Protein AF-A0A1X0SAK6-F1 (afdb_monomer)

Mean predicted aligned error: 13.87 Å

pLDDT: mean 83.33, std 16.86, range [41.19, 97.94]

Structure (mmCIF, N/CA/C/O backbone):
data_AF-A0A1X0SAK6-F1
#
_entry.id   AF-A0A1X0SAK6-F1
#
loop_
_atom_site.group_PDB
_atom_site.id
_atom_site.type_symbol
_atom_site.label_atom_id
_atom_site.label_alt_id
_atom_site.label_comp_id
_atom_site.label_asym_id
_atom_site.label_entity_id
_atom_site.label_seq_id
_atom_site.pdbx_PDB_ins_code
_atom_site.Cartn_x
_atom_site.Cartn_y
_atom_site.Cartn_z
_atom_site.occupancy
_atom_site.B_iso_or_equiv
_atom_site.auth_seq_id
_atom_site.auth_comp_id
_atom_site.auth_asym_id
_atom_site.auth_atom_id
_atom_site.pdbx_PDB_model_num
ATOM 1 N N . MET A 1 1 ? 1.658 9.963 -20.199 1.00 58.41 1 MET A N 1
ATOM 2 C CA . MET A 1 1 ? 1.554 10.168 -18.739 1.00 58.41 1 MET A CA 1
ATOM 3 C C . MET A 1 1 ? 2.781 9.569 -18.060 1.00 58.41 1 MET A C 1
ATOM 5 O O . MET A 1 1 ? 3.198 8.486 -18.461 1.00 58.41 1 MET A O 1
ATOM 9 N N . ASP A 1 2 ? 3.393 10.254 -17.088 1.00 86.00 2 ASP A N 1
ATOM 10 C CA . ASP A 1 2 ? 4.534 9.711 -16.330 1.00 86.00 2 ASP A CA 1
ATOM 11 C C . ASP A 1 2 ? 4.035 8.735 -15.255 1.00 86.00 2 ASP A C 1
ATOM 13 O O . ASP A 1 2 ? 3.716 9.134 -14.134 1.00 86.00 2 ASP A O 1
ATOM 17 N N . ARG A 1 3 ? 3.970 7.442 -15.597 1.00 89.50 3 ARG A N 1
ATOM 18 C CA . ARG A 1 3 ? 3.498 6.370 -14.698 1.00 89.50 3 ARG A CA 1
ATOM 19 C C . ARG A 1 3 ? 4.184 6.384 -13.328 1.00 89.50 3 ARG A C 1
ATOM 21 O O . ARG A 1 3 ? 3.563 6.079 -12.317 1.00 89.50 3 ARG A O 1
ATOM 28 N N . ILE A 1 4 ? 5.457 6.785 -13.258 1.00 90.12 4 ILE A N 1
ATOM 29 C CA . ILE A 1 4 ? 6.201 6.899 -11.991 1.00 90.12 4 ILE A CA 1
ATOM 30 C C . ILE A 1 4 ? 5.589 7.967 -11.074 1.00 90.12 4 ILE A C 1
ATOM 32 O O . ILE A 1 4 ? 5.528 7.769 -9.858 1.00 90.12 4 ILE A O 1
ATOM 36 N N . ALA A 1 5 ? 5.145 9.093 -11.633 1.00 92.12 5 ALA A N 1
ATOM 37 C CA . ALA A 1 5 ? 4.476 10.145 -10.879 1.00 92.12 5 ALA A CA 1
ATOM 38 C C . ALA A 1 5 ? 3.099 9.682 -10.374 1.00 92.12 5 ALA A C 1
ATOM 40 O O . ALA A 1 5 ? 2.752 9.954 -9.223 1.00 92.12 5 ALA A O 1
ATOM 41 N N . GLU A 1 6 ? 2.361 8.915 -11.181 1.00 94.38 6 GLU A N 1
ATOM 42 C CA . GLU A 1 6 ? 1.072 8.319 -10.797 1.00 94.38 6 GLU A CA 1
ATOM 43 C C . GLU A 1 6 ? 1.228 7.357 -9.611 1.00 94.38 6 GLU A C 1
ATOM 45 O O . GLU A 1 6 ? 0.544 7.522 -8.597 1.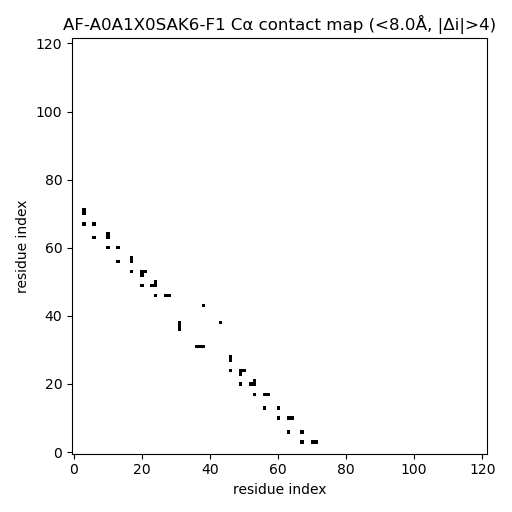00 94.38 6 GLU A O 1
ATOM 50 N N . PHE A 1 7 ? 2.204 6.438 -9.666 1.00 94.75 7 PHE A N 1
ATOM 51 C CA . PHE A 1 7 ? 2.528 5.544 -8.546 1.00 94.75 7 PHE A CA 1
ATOM 52 C C . PHE A 1 7 ? 2.833 6.322 -7.259 1.00 94.75 7 PHE A C 1
ATOM 54 O O . PHE A 1 7 ? 2.322 5.989 -6.187 1.00 94.75 7 PHE A O 1
ATOM 61 N N . LYS A 1 8 ? 3.630 7.397 -7.345 1.00 94.19 8 LYS A N 1
ATOM 62 C CA . LYS A 1 8 ? 3.950 8.251 -6.187 1.00 94.19 8 LYS A CA 1
ATOM 63 C C . LYS A 1 8 ? 2.709 8.951 -5.629 1.00 94.19 8 LYS A C 1
ATOM 65 O O . LYS A 1 8 ? 2.526 8.998 -4.410 1.00 94.19 8 LYS A O 1
ATOM 70 N N . ALA A 1 9 ? 1.852 9.491 -6.494 1.00 95.81 9 ALA A N 1
ATOM 71 C CA . ALA A 1 9 ? 0.620 10.157 -6.082 1.00 95.81 9 ALA A CA 1
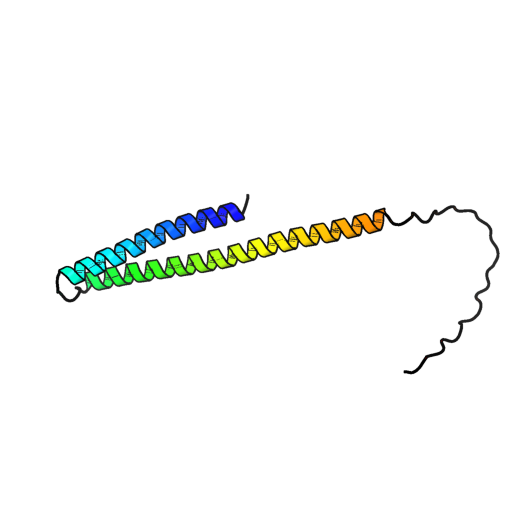ATOM 72 C C . ALA A 1 9 ? -0.337 9.179 -5.381 1.00 95.81 9 ALA A C 1
ATOM 74 O O . ALA A 1 9 ? -0.870 9.485 -4.307 1.00 95.81 9 ALA A O 1
ATOM 75 N N . GLN A 1 10 ? -0.495 7.977 -5.938 1.00 96.31 10 GLN A N 1
ATOM 76 C CA . GLN A 1 10 ? -1.329 6.926 -5.367 1.00 96.31 10 GLN A CA 1
ATOM 77 C C . GLN A 1 10 ? -0.778 6.438 -4.022 1.00 96.31 10 GLN A C 1
ATOM 79 O O . GLN A 1 10 ? -1.522 6.409 -3.039 1.00 96.31 10 GLN A O 1
ATOM 84 N N . ALA A 1 11 ? 0.531 6.186 -3.921 1.00 95.25 11 ALA A N 1
ATOM 85 C CA . ALA A 1 11 ? 1.184 5.808 -2.668 1.00 95.25 11 ALA A CA 1
ATOM 86 C C . ALA A 1 11 ? 0.979 6.872 -1.574 1.00 95.25 11 ALA A C 1
ATOM 88 O O . ALA A 1 11 ? 0.627 6.548 -0.438 1.00 95.25 11 ALA A O 1
ATOM 89 N N . ASN A 1 12 ? 1.104 8.158 -1.916 1.00 96.62 12 ASN A N 1
ATOM 90 C CA . ASN A 1 12 ? 0.854 9.257 -0.981 1.00 96.62 12 ASN A CA 1
ATOM 91 C C . ASN A 1 12 ? -0.600 9.297 -0.492 1.00 96.62 12 ASN A C 1
ATOM 93 O O . ASN A 1 12 ? -0.850 9.509 0.700 1.00 96.62 12 ASN A O 1
ATOM 97 N N . LYS A 1 13 ? -1.572 9.074 -1.383 1.00 97.00 13 LYS A N 1
ATOM 98 C CA . LYS A 1 13 ? -2.996 8.995 -1.020 1.00 97.00 13 LYS A CA 1
ATOM 99 C C . LYS A 1 13 ? -3.265 7.823 -0.069 1.00 97.00 13 LYS A C 1
ATOM 101 O O . LYS A 1 13 ? -3.977 7.989 0.929 1.00 97.00 13 LYS A O 1
ATOM 106 N N . MET A 1 14 ? -2.663 6.665 -0.334 1.00 96.81 14 MET A N 1
ATOM 107 C CA . MET A 1 14 ? -2.787 5.475 0.511 1.00 96.81 14 MET A CA 1
ATOM 108 C C . MET A 1 14 ? -2.155 5.694 1.885 1.00 96.81 14 MET A C 1
ATOM 110 O O . MET A 1 14 ? -2.839 5.515 2.890 1.00 96.81 14 MET A O 1
ATOM 114 N N . ASN A 1 15 ? -0.924 6.211 1.948 1.00 96.12 15 ASN A N 1
ATOM 115 C CA . ASN A 1 15 ? -0.229 6.524 3.202 1.00 96.12 15 ASN A CA 1
ATOM 116 C C . ASN A 1 15 ? -1.032 7.494 4.085 1.00 96.12 15 ASN A C 1
ATOM 118 O O . ASN A 1 15 ? -1.155 7.288 5.294 1.00 96.12 15 ASN A O 1
ATOM 122 N N . LYS A 1 16 ? -1.643 8.530 3.491 1.00 97.19 16 LYS A N 1
ATOM 123 C CA . LYS A 1 16 ? -2.529 9.456 4.221 1.00 97.19 16 LYS A CA 1
ATOM 124 C C . LYS A 1 16 ? -3.743 8.733 4.813 1.00 97.19 16 LYS A C 1
ATOM 126 O O . LYS A 1 16 ? -4.110 8.982 5.962 1.00 97.19 16 LYS A O 1
ATOM 131 N N . THR A 1 17 ? -4.370 7.848 4.041 1.00 96.62 17 THR A N 1
ATOM 132 C CA . THR A 1 17 ? -5.560 7.094 4.471 1.00 96.62 17 THR A CA 1
ATOM 133 C C . THR A 1 17 ? -5.222 6.089 5.570 1.00 96.62 17 THR A C 1
ATOM 135 O O . THR A 1 17 ? -5.945 5.975 6.561 1.00 96.62 17 THR A O 1
ATOM 138 N N . LEU A 1 18 ? -4.089 5.415 5.428 1.00 96.56 18 LEU A N 1
ATOM 139 C CA . LEU A 1 18 ? -3.543 4.444 6.366 1.00 96.56 18 LEU A CA 1
ATOM 140 C C . LEU A 1 18 ? -3.213 5.106 7.707 1.00 96.56 18 LEU A C 1
ATOM 142 O O . LEU A 1 18 ? -3.735 4.677 8.735 1.00 96.56 18 LEU A O 1
ATOM 146 N N . LYS A 1 19 ? -2.497 6.241 7.698 1.00 97.19 19 LYS A N 1
ATOM 147 C CA . LYS A 1 19 ? -2.217 7.038 8.906 1.00 97.19 19 LYS A CA 1
ATOM 148 C C . LYS A 1 19 ? -3.499 7.463 9.625 1.00 97.19 19 LYS A C 1
ATOM 150 O O . LYS A 1 19 ? -3.612 7.307 10.840 1.00 97.19 19 LYS A O 1
ATOM 155 N N . LYS A 1 20 ? -4.496 7.964 8.883 1.00 97.31 20 LYS A N 1
ATOM 156 C CA . LYS A 1 20 ? -5.801 8.348 9.453 1.00 97.31 20 LYS A CA 1
ATOM 157 C C . LYS A 1 20 ? -6.535 7.151 10.065 1.00 97.31 20 LYS A C 1
ATOM 159 O O . LYS A 1 20 ? -7.139 7.286 11.126 1.00 97.31 20 LYS A O 1
ATOM 164 N N . THR A 1 21 ? -6.500 5.994 9.409 1.00 96.88 21 THR A N 1
ATOM 165 C CA . THR A 1 21 ? -7.176 4.776 9.883 1.00 96.88 21 THR A CA 1
ATOM 166 C C . THR A 1 21 ? -6.499 4.230 11.136 1.00 96.88 21 THR A C 1
ATOM 168 O O . THR A 1 21 ? -7.177 3.962 12.126 1.00 96.88 21 THR A O 1
ATOM 171 N N . TYR A 1 22 ? -5.167 4.175 11.142 1.00 97.38 22 TYR A N 1
ATOM 172 C CA . TYR A 1 22 ? -4.380 3.775 12.303 1.00 97.38 22 TYR A CA 1
ATOM 173 C C . TYR A 1 22 ? -4.640 4.673 13.513 1.00 97.38 22 TYR A C 1
ATOM 175 O O . TYR A 1 22 ? -4.909 4.182 14.607 1.00 97.38 22 TYR A O 1
ATOM 183 N N . GLN A 1 23 ? -4.670 5.994 13.309 1.00 97.94 23 GLN A N 1
ATOM 184 C CA . GLN A 1 23 ? -4.968 6.930 14.389 1.00 97.94 23 GLN A CA 1
ATOM 185 C C . GLN A 1 23 ? -6.360 6.689 14.991 1.00 97.94 23 GLN A C 1
ATOM 187 O O . GLN A 1 23 ? -6.512 6.741 16.208 1.00 97.94 23 GLN A O 1
ATOM 192 N N . LYS A 1 24 ? -7.372 6.373 14.169 1.00 96.88 24 LYS A N 1
ATOM 193 C CA . LYS A 1 24 ? -8.717 6.020 14.661 1.00 96.88 24 LYS A CA 1
ATOM 194 C C . LYS A 1 24 ? -8.705 4.745 15.505 1.00 96.88 24 LYS A C 1
ATOM 196 O O . LYS A 1 24 ? -9.355 4.715 16.548 1.00 96.88 24 LYS A O 1
ATOM 201 N N . ILE A 1 25 ? -7.961 3.722 15.078 1.00 96.31 25 ILE A N 1
ATOM 202 C CA . ILE A 1 25 ? -7.778 2.474 15.835 1.00 96.31 25 ILE A CA 1
ATOM 203 C C . ILE A 1 25 ? -7.133 2.772 17.192 1.00 96.31 25 ILE A C 1
ATOM 205 O O . ILE A 1 25 ? -7.652 2.342 18.221 1.00 96.31 25 ILE A O 1
ATOM 209 N N . LEU A 1 26 ? -6.038 3.539 17.209 1.00 96.25 26 LEU A N 1
ATOM 210 C CA . LEU A 1 26 ? -5.341 3.908 18.443 1.00 96.25 26 LEU A CA 1
ATOM 211 C C . LEU A 1 26 ? -6.232 4.709 19.393 1.00 96.25 26 LEU A C 1
ATOM 213 O O . LEU A 1 26 ? -6.287 4.397 20.581 1.00 96.25 26 LEU A O 1
ATOM 217 N N . SER A 1 27 ? -6.950 5.711 18.883 1.00 94.75 27 SER A N 1
ATOM 218 C CA . SER A 1 27 ? -7.873 6.508 19.694 1.00 94.75 27 SER A CA 1
ATOM 219 C C . SER A 1 27 ? -8.972 5.644 20.315 1.00 94.75 27 SER A C 1
ATOM 221 O O . SER A 1 27 ? -9.277 5.811 21.494 1.00 94.75 27 SER A O 1
ATOM 223 N N . LEU A 1 28 ? -9.523 4.683 19.563 1.00 92.44 28 LEU A N 1
ATOM 224 C CA . LEU A 1 28 ? -10.529 3.757 20.083 1.00 92.44 28 LEU A CA 1
ATOM 225 C C . LEU A 1 28 ? -9.945 2.833 21.159 1.00 92.44 28 LEU A C 1
ATOM 227 O O . LEU A 1 28 ? -10.535 2.705 22.226 1.00 92.44 28 LEU A O 1
ATOM 231 N N . LYS A 1 29 ? -8.763 2.246 20.928 1.00 91.44 29 LYS A N 1
ATOM 232 C CA . LYS A 1 29 ? -8.082 1.409 21.931 1.00 91.44 29 LYS A CA 1
ATOM 233 C C . LYS A 1 29 ? -7.818 2.173 23.231 1.00 91.44 29 LYS A C 1
ATOM 235 O O . LYS A 1 29 ? -8.123 1.662 24.303 1.00 91.44 29 LYS A O 1
ATOM 240 N N . ARG A 1 30 ? -7.319 3.412 23.141 1.00 93.62 30 ARG A N 1
ATOM 241 C CA . ARG A 1 30 ? -7.071 4.273 24.312 1.00 93.62 30 ARG A CA 1
ATOM 242 C C . ARG A 1 30 ? -8.356 4.608 25.067 1.00 93.62 30 ARG A C 1
ATOM 244 O O . ARG A 1 30 ? -8.350 4.613 26.293 1.00 93.62 30 ARG A O 1
ATOM 251 N N . LEU A 1 31 ? -9.450 4.884 24.355 1.00 90.88 31 LEU A N 1
ATOM 252 C CA . LEU A 1 31 ? -10.749 5.157 24.976 1.00 90.88 31 LEU A CA 1
ATOM 253 C C . LEU A 1 31 ? -11.257 3.945 25.767 1.00 90.88 31 LEU A C 1
ATOM 255 O O . LEU A 1 31 ? -11.697 4.102 26.902 1.00 90.88 31 LEU A O 1
ATOM 259 N N . LEU A 1 32 ? -11.161 2.750 25.180 1.00 88.69 32 LEU A N 1
ATOM 260 C CA . LEU A 1 32 ? -11.569 1.503 25.829 1.00 88.69 32 LEU A CA 1
ATOM 261 C C . LEU A 1 32 ? -10.728 1.218 27.078 1.00 88.69 32 LEU A C 1
ATOM 263 O O . LEU A 1 32 ? -11.283 0.898 28.121 1.00 88.69 32 LEU A O 1
ATOM 267 N N . GLN A 1 33 ? -9.410 1.431 27.002 1.00 89.12 33 GLN A N 1
ATOM 268 C CA . GLN A 1 33 ? -8.513 1.301 28.155 1.00 89.12 33 GLN A CA 1
ATOM 269 C C . GLN A 1 33 ? -8.878 2.268 29.289 1.00 89.12 33 GLN A C 1
ATOM 271 O O . GLN A 1 33 ? -8.964 1.847 30.437 1.00 89.12 33 GLN A O 1
ATOM 276 N N . LYS A 1 34 ? -9.146 3.546 28.981 1.00 90.44 34 LYS A N 1
ATOM 277 C CA . LYS A 1 34 ? -9.524 4.551 29.993 1.00 90.44 34 LYS A CA 1
ATOM 278 C C . LYS A 1 34 ? -10.823 4.220 30.722 1.00 90.44 34 LYS A C 1
ATOM 280 O O . LYS A 1 34 ? -10.969 4.585 31.880 1.00 90.44 34 LYS A O 1
ATOM 285 N N . ARG A 1 35 ? -11.770 3.570 30.044 1.00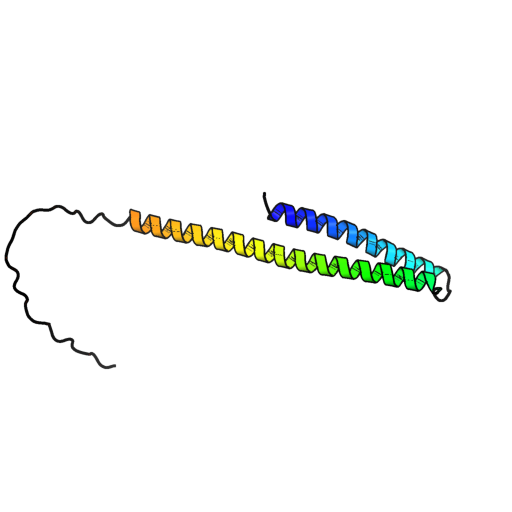 89.00 35 ARG A N 1
ATOM 286 C CA . ARG A 1 35 ? -13.049 3.181 30.650 1.00 89.00 35 ARG A CA 1
ATOM 287 C C . ARG A 1 35 ? -12.907 2.023 31.639 1.00 89.00 35 ARG A C 1
ATOM 289 O O . ARG A 1 35 ? -13.873 1.755 32.335 1.00 89.00 35 ARG A O 1
ATOM 296 N N . GLY A 1 36 ? -11.772 1.313 31.664 1.00 77.50 36 GLY A N 1
ATOM 297 C CA . GLY A 1 36 ? -11.552 0.144 32.531 1.00 77.50 36 GLY A CA 1
ATOM 298 C C . GLY A 1 36 ? -12.485 -1.044 32.255 1.00 77.50 36 GLY A C 1
ATOM 299 O O . GLY A 1 36 ? -12.364 -2.087 32.889 1.00 77.50 36 GLY A O 1
ATOM 300 N N . ASN A 1 37 ? -13.397 -0.906 31.292 1.00 75.75 37 ASN A N 1
ATOM 301 C CA . ASN A 1 37 ? -14.439 -1.869 30.982 1.00 75.75 37 ASN A CA 1
ATOM 302 C C . ASN A 1 37 ? -13.996 -2.792 29.849 1.00 75.75 37 ASN A C 1
ATOM 304 O O . ASN A 1 37 ? -13.300 -2.378 28.915 1.00 75.75 37 ASN A O 1
ATOM 308 N N . LYS A 1 38 ? -14.470 -4.042 29.885 1.00 82.38 38 LYS A N 1
ATOM 309 C CA . LYS A 1 38 ? -14.403 -4.911 28.707 1.00 82.38 38 LYS A CA 1
ATOM 310 C C . LYS A 1 38 ? -15.123 -4.210 27.543 1.00 82.38 38 LYS A C 1
ATOM 312 O O . LYS A 1 38 ? -16.207 -3.666 27.763 1.00 82.38 38 LYS A O 1
ATOM 317 N N . PRO A 1 39 ? -14.546 -4.200 26.328 1.00 84.06 39 PRO A N 1
ATOM 318 C CA . PRO A 1 39 ? -15.194 -3.594 25.174 1.00 84.06 39 PRO A CA 1
ATOM 319 C C . PRO A 1 39 ? -16.581 -4.195 24.971 1.00 84.06 39 PRO A C 1
ATOM 321 O O . PRO A 1 39 ? -16.736 -5.416 24.983 1.00 84.06 39 PRO A O 1
ATOM 324 N N . SER A 1 40 ? -17.580 -3.346 24.753 1.00 88.19 40 SER A N 1
ATOM 325 C CA . SER A 1 40 ? -18.903 -3.821 24.357 1.00 88.19 40 SER A CA 1
ATOM 326 C C . SER A 1 40 ? -18.844 -4.484 22.973 1.00 88.19 40 SER A C 1
ATOM 328 O O . SER A 1 40 ? -17.971 -4.173 22.153 1.00 88.19 40 SER A O 1
ATOM 330 N N . ALA A 1 41 ? -19.799 -5.369 22.668 1.00 89.75 41 ALA A N 1
ATOM 331 C CA . ALA A 1 41 ? -19.871 -6.016 21.355 1.00 89.75 41 ALA A CA 1
ATOM 332 C C . ALA A 1 41 ? -19.858 -5.008 20.173 1.00 89.75 41 ALA A C 1
ATOM 334 O O . ALA A 1 41 ? -19.128 -5.242 19.202 1.00 89.75 41 ALA A O 1
ATOM 335 N N . PRO A 1 42 ? -20.550 -3.847 20.237 1.00 92.12 42 PRO A N 1
ATOM 336 C CA . PRO A 1 42 ? -20.450 -2.816 19.201 1.00 92.12 42 PRO A CA 1
ATOM 337 C C . PRO A 1 42 ? -19.050 -2.202 19.065 1.00 92.12 42 PRO A C 1
ATOM 339 O O . PRO A 1 42 ? -18.574 -1.980 17.948 1.00 92.12 42 PRO A O 1
ATOM 342 N N . GLU A 1 43 ? -18.364 -1.934 20.178 1.00 91.12 43 GLU A N 1
ATOM 343 C CA . GLU A 1 43 ? -17.009 -1.370 20.169 1.00 91.12 43 GLU A CA 1
ATOM 344 C C . GLU A 1 43 ? -15.992 -2.364 19.598 1.00 91.12 43 GLU A C 1
ATOM 346 O O . GLU A 1 43 ? -15.136 -1.980 18.795 1.00 91.12 43 GLU A O 1
ATOM 351 N N . GLN A 1 44 ? -16.123 -3.647 19.940 1.00 91.19 44 GLN A N 1
ATOM 352 C CA . GLN A 1 44 ? -15.278 -4.712 19.408 1.00 91.19 44 GLN A CA 1
ATOM 353 C C . GLN A 1 44 ? -15.509 -4.919 17.906 1.00 91.19 44 GLN A C 1
ATOM 355 O O . GLN A 1 44 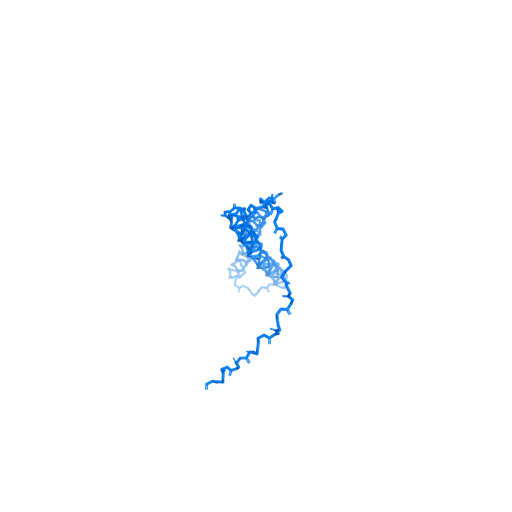? -14.544 -5.004 17.142 1.00 91.19 44 GLN A O 1
ATOM 360 N N . LYS A 1 45 ? -16.770 -4.892 17.448 1.00 94.56 45 LYS A N 1
ATOM 361 C CA . LYS A 1 45 ? -17.107 -4.916 16.015 1.00 94.56 45 LYS A CA 1
ATOM 362 C C . LYS A 1 45 ? -16.497 -3.720 15.284 1.00 94.56 45 LYS A C 1
ATOM 364 O O . LYS A 1 45 ? -15.878 -3.891 14.235 1.00 94.56 45 LYS A O 1
ATOM 369 N N . LYS A 1 46 ? -16.601 -2.514 15.850 1.00 94.62 46 LYS A N 1
ATOM 370 C CA . LYS A 1 46 ? -16.005 -1.297 15.276 1.00 94.62 46 LYS A CA 1
ATOM 371 C C . LYS A 1 46 ? -14.482 -1.400 15.168 1.00 94.62 46 LYS A C 1
ATOM 373 O O . LYS A 1 46 ? -13.922 -1.037 14.134 1.00 94.62 46 LYS A O 1
ATOM 378 N N . LEU A 1 47 ? -13.816 -1.910 16.205 1.00 93.62 47 LEU A N 1
ATOM 379 C CA . LEU A 1 47 ? -12.370 -2.133 16.193 1.00 93.62 47 LEU A CA 1
ATOM 380 C C . LEU A 1 47 ? -11.968 -3.178 15.144 1.00 93.62 47 LEU A C 1
ATOM 382 O O . LEU A 1 47 ? -11.003 -2.954 14.414 1.00 93.62 47 LEU A O 1
ATOM 386 N N . SER A 1 48 ? -12.724 -4.273 15.028 1.00 94.88 48 SER A N 1
ATOM 387 C CA . SER A 1 48 ? -12.499 -5.315 14.020 1.00 94.88 48 SER A CA 1
ATOM 388 C C . SER A 1 48 ? -12.599 -4.754 12.597 1.00 94.88 48 SER A C 1
ATOM 390 O O . SER A 1 48 ? -11.661 -4.888 11.813 1.00 94.88 48 SER A O 1
ATOM 392 N N . VAL A 1 49 ? -13.666 -4.006 12.292 1.00 97.06 49 VAL A N 1
ATOM 393 C CA . VAL A 1 49 ? -13.869 -3.380 10.972 1.00 97.06 49 VAL A CA 1
ATOM 394 C C . VAL A 1 49 ? -12.743 -2.402 10.628 1.00 97.06 49 VAL A C 1
ATOM 396 O O . VAL A 1 49 ? -12.225 -2.418 9.511 1.00 97.06 49 VAL A O 1
ATOM 399 N N . LEU A 1 50 ? -12.332 -1.554 11.577 1.00 96.31 50 LEU A N 1
ATOM 400 C CA . LEU A 1 50 ? -11.232 -0.613 11.349 1.00 96.31 50 LEU A CA 1
ATOM 401 C C . LEU A 1 50 ? -9.900 -1.335 11.126 1.00 96.31 50 LEU A C 1
ATOM 403 O O . LEU A 1 50 ? -9.150 -0.948 10.232 1.00 96.31 50 LEU A O 1
ATOM 407 N N . THR A 1 51 ? -9.625 -2.380 11.909 1.00 96.31 51 THR A N 1
ATOM 408 C CA . THR A 1 51 ? -8.420 -3.208 11.760 1.00 96.31 51 THR A CA 1
ATOM 409 C C . THR A 1 51 ? -8.394 -3.887 10.399 1.00 96.31 51 THR A C 1
ATOM 411 O O . THR A 1 51 ? -7.384 -3.812 9.706 1.00 96.31 51 THR A O 1
ATOM 414 N N . ARG A 1 52 ? -9.514 -4.480 9.966 1.00 97.94 52 ARG A N 1
ATOM 415 C CA . ARG A 1 52 ? -9.598 -5.122 8.653 1.00 97.94 52 ARG A CA 1
ATOM 416 C C . ARG A 1 52 ? -9.337 -4.127 7.529 1.00 97.94 52 ARG A C 1
ATOM 418 O O . ARG A 1 52 ? -8.462 -4.357 6.705 1.00 97.94 52 ARG A O 1
ATOM 425 N N . LYS A 1 53 ? -9.998 -2.968 7.578 1.00 97.38 53 LYS A N 1
ATOM 426 C CA . LYS A 1 53 ? -9.786 -1.889 6.609 1.00 97.38 53 LYS A CA 1
ATOM 427 C C . LYS A 1 53 ? -8.333 -1.412 6.570 1.00 97.38 53 LYS A C 1
ATOM 429 O O . LYS A 1 53 ? -7.828 -1.100 5.499 1.00 97.38 53 LYS A O 1
ATOM 434 N N . TYR A 1 54 ? -7.666 -1.325 7.721 1.00 97.75 54 TYR A N 1
ATOM 435 C CA . TYR A 1 54 ? -6.246 -0.983 7.782 1.00 97.75 54 TYR A CA 1
ATOM 436 C C . TYR A 1 54 ? -5.388 -2.019 7.043 1.00 97.75 54 TYR A C 1
ATOM 438 O O . TYR A 1 54 ? -4.564 -1.639 6.215 1.00 97.75 54 TYR A O 1
ATOM 446 N N . LEU A 1 55 ? -5.624 -3.309 7.298 1.00 97.75 55 LEU A N 1
ATOM 447 C CA . LEU A 1 55 ? -4.898 -4.405 6.655 1.00 97.75 55 LEU A CA 1
ATOM 448 C C . LEU A 1 55 ? -5.140 -4.455 5.143 1.00 97.75 55 LEU A C 1
ATOM 450 O O . LEU A 1 55 ? -4.185 -4.615 4.391 1.00 97.75 55 LEU A O 1
ATOM 454 N N . ASP A 1 56 ? -6.378 -4.251 4.692 1.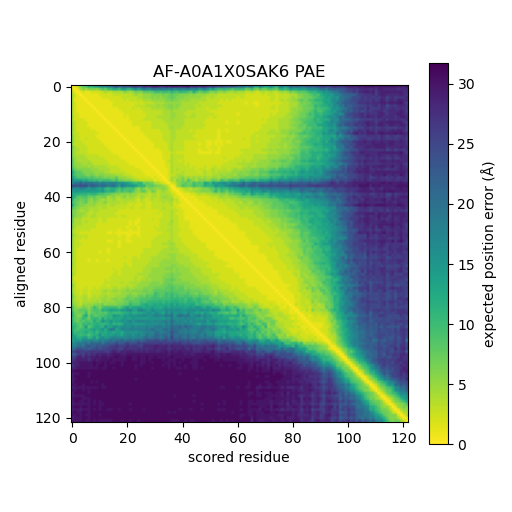00 97.81 56 ASP A N 1
ATOM 455 C CA . ASP A 1 56 ? -6.697 -4.226 3.260 1.00 97.81 56 ASP A CA 1
ATOM 456 C C . ASP A 1 56 ? -5.964 -3.066 2.546 1.00 97.81 56 ASP A C 1
ATOM 458 O O . ASP A 1 56 ? -5.474 -3.221 1.426 1.00 97.81 56 ASP A O 1
ATOM 462 N N . ILE A 1 57 ? -5.819 -1.905 3.205 1.00 96.38 57 ILE A N 1
ATOM 463 C CA . ILE A 1 57 ? -5.055 -0.765 2.665 1.00 96.38 57 ILE A CA 1
ATOM 464 C C . ILE A 1 57 ? -3.549 -1.062 2.634 1.00 96.38 57 ILE A C 1
ATOM 466 O O . ILE A 1 57 ? -2.891 -0.703 1.657 1.00 96.38 57 ILE A O 1
ATOM 470 N N . GLU A 1 58 ? -2.991 -1.690 3.675 1.00 96.62 58 GLU A N 1
ATOM 471 C CA . GLU A 1 58 ? -1.581 -2.117 3.684 1.00 96.62 58 GLU A CA 1
ATOM 472 C C . GLU A 1 58 ? -1.299 -3.140 2.579 1.00 96.62 58 GLU A C 1
ATOM 474 O O . GLU A 1 58 ? -0.315 -2.997 1.858 1.00 96.62 58 GLU A O 1
ATOM 479 N N . ALA A 1 59 ? -2.184 -4.120 2.380 1.00 97.62 59 ALA A N 1
ATOM 480 C CA . ALA A 1 59 ? -2.044 -5.109 1.315 1.00 97.62 59 ALA A CA 1
ATOM 481 C C . ALA A 1 59 ? -2.005 -4.439 -0.066 1.00 97.62 59 ALA A C 1
ATOM 483 O O . ALA A 1 59 ? -1.070 -4.649 -0.837 1.00 97.62 59 ALA A O 1
ATOM 484 N N . ALA A 1 60 ? -2.956 -3.545 -0.346 1.00 96.94 60 ALA A N 1
ATOM 485 C CA . ALA A 1 60 ? -2.967 -2.798 -1.599 1.00 96.94 60 ALA A CA 1
ATOM 486 C C . ALA A 1 60 ? -1.721 -1.900 -1.761 1.00 96.94 60 ALA A C 1
ATOM 488 O O . ALA A 1 60 ? -1.234 -1.704 -2.873 1.00 96.94 60 ALA A O 1
ATOM 489 N N . ARG A 1 61 ? -1.185 -1.343 -0.665 1.00 96.81 61 ARG A N 1
ATOM 490 C CA . ARG A 1 61 ? 0.035 -0.518 -0.687 1.00 96.81 61 ARG A CA 1
ATOM 491 C C . ARG A 1 61 ? 1.261 -1.355 -1.051 1.00 96.81 61 ARG A C 1
ATOM 493 O O . ARG A 1 61 ? 2.116 -0.871 -1.792 1.00 96.81 61 ARG A O 1
ATOM 500 N N . LEU A 1 62 ? 1.346 -2.582 -0.541 1.00 96.56 62 LEU A N 1
ATOM 501 C CA . LEU A 1 62 ? 2.417 -3.521 -0.874 1.00 96.56 62 LEU A CA 1
ATOM 502 C C . LEU A 1 62 ? 2.357 -3.935 -2.346 1.00 96.56 62 LEU A C 1
ATOM 504 O O . LEU A 1 62 ? 3.392 -3.930 -3.010 1.00 96.56 62 LEU A O 1
ATOM 508 N N . GLU A 1 63 ? 1.168 -4.223 -2.878 1.00 97.50 63 GLU A N 1
ATOM 509 C CA . GLU A 1 63 ? 1.004 -4.516 -4.308 1.00 97.50 63 GLU A CA 1
ATOM 510 C C . GLU A 1 63 ? 1.419 -3.326 -5.180 1.00 97.50 63 GLU A C 1
ATOM 512 O O . GLU A 1 63 ? 2.248 -3.476 -6.078 1.00 97.50 63 GLU A O 1
ATOM 517 N N . LEU A 1 64 ? 0.979 -2.111 -4.835 1.00 96.62 64 LEU A N 1
ATOM 518 C CA . LEU A 1 64 ? 1.403 -0.893 -5.530 1.00 96.62 64 LEU A CA 1
ATOM 519 C C . LEU A 1 64 ? 2.932 -0.718 -5.511 1.00 96.62 64 LEU A C 1
ATOM 521 O O . LEU A 1 64 ? 3.532 -0.286 -6.495 1.00 96.62 64 LEU A O 1
ATOM 525 N N . GLN A 1 65 ? 3.584 -1.047 -4.392 1.00 95.56 65 GLN A N 1
ATOM 526 C CA . GLN A 1 65 ? 5.038 -0.981 -4.281 1.00 95.56 65 GLN A CA 1
ATOM 527 C C . GLN A 1 65 ? 5.723 -2.002 -5.201 1.00 95.56 65 GLN A C 1
ATOM 529 O O . GLN A 1 65 ? 6.696 -1.650 -5.872 1.00 95.56 65 GLN A O 1
ATOM 534 N N . LYS A 1 66 ? 5.220 -3.241 -5.270 1.00 96.94 66 LYS A N 1
ATOM 535 C CA . LYS A 1 66 ? 5.736 -4.265 -6.193 1.00 96.94 66 LYS A CA 1
ATOM 536 C C . LYS A 1 66 ? 5.610 -3.808 -7.644 1.00 96.94 66 LYS A C 1
ATOM 538 O O . LYS A 1 66 ? 6.593 -3.853 -8.383 1.00 96.94 66 LYS A O 1
ATOM 543 N N . GLU A 1 67 ? 4.442 -3.302 -8.032 1.00 96.00 67 GLU A N 1
ATOM 544 C CA . GLU A 1 67 ? 4.201 -2.780 -9.379 1.00 96.00 67 GLU A CA 1
ATOM 545 C C . GLU A 1 67 ? 5.112 -1.596 -9.713 1.00 96.00 67 GLU A C 1
ATOM 547 O O . GLU A 1 67 ? 5.672 -1.527 -10.809 1.00 96.00 67 GLU A O 1
ATOM 552 N N . PHE A 1 68 ? 5.332 -0.694 -8.755 1.00 95.69 68 PHE A N 1
ATOM 553 C CA . PHE A 1 68 ? 6.241 0.433 -8.925 1.00 95.69 68 PHE A CA 1
ATOM 554 C C . PHE A 1 68 ? 7.689 -0.013 -9.162 1.00 95.69 68 PHE A C 1
ATOM 556 O O . PHE A 1 68 ? 8.383 0.540 -10.021 1.00 95.69 68 PHE A O 1
ATOM 563 N N . HIS A 1 69 ? 8.161 -1.017 -8.418 1.00 94.69 69 HIS A N 1
ATOM 564 C CA . HIS A 1 69 ? 9.483 -1.600 -8.640 1.00 94.69 69 HIS A CA 1
ATOM 565 C C . HIS A 1 69 ? 9.569 -2.288 -10.005 1.00 94.69 69 HIS A C 1
ATOM 567 O O . HIS A 1 69 ? 10.528 -2.045 -10.737 1.00 94.69 69 HIS A O 1
ATOM 573 N N . ALA A 1 70 ? 8.549 -3.058 -10.390 1.00 95.06 70 ALA A N 1
ATOM 574 C CA . ALA A 1 70 ? 8.480 -3.678 -11.708 1.00 95.06 70 ALA A CA 1
ATOM 575 C C . ALA A 1 70 ? 8.520 -2.632 -12.836 1.00 95.06 70 ALA A C 1
ATOM 577 O O . ALA A 1 70 ? 9.244 -2.806 -13.814 1.00 95.06 70 ALA A O 1
ATOM 578 N N . GLU A 1 71 ? 7.815 -1.507 -12.688 1.00 94.94 71 GLU A N 1
ATOM 579 C CA . GLU A 1 71 ? 7.837 -0.415 -13.665 1.00 94.94 71 GLU A CA 1
ATOM 580 C C . GLU A 1 71 ? 9.216 0.244 -13.774 1.00 94.94 71 GLU A C 1
ATOM 582 O O . GLU A 1 71 ? 9.689 0.519 -14.879 1.00 94.94 71 GLU A O 1
ATOM 587 N N . LYS A 1 72 ? 9.909 0.450 -12.648 1.00 93.62 72 LYS A N 1
ATOM 588 C CA . LYS A 1 72 ? 11.299 0.927 -12.664 1.00 93.62 72 LYS A CA 1
ATOM 589 C C . LYS A 1 72 ? 12.217 -0.037 -13.407 1.00 93.62 72 LYS A C 1
ATOM 591 O O . LYS A 1 72 ? 13.006 0.413 -14.236 1.00 93.62 72 LYS A O 1
ATOM 596 N N . CYS A 1 73 ? 12.096 -1.338 -13.143 1.00 93.69 73 CYS A N 1
ATOM 597 C CA . CYS A 1 73 ? 12.859 -2.364 -13.847 1.00 93.69 73 CYS A CA 1
ATOM 598 C C . CYS A 1 73 ? 12.569 -2.331 -15.351 1.00 93.69 73 CYS A C 1
ATOM 600 O O . CYS A 1 73 ? 13.509 -2.245 -16.133 1.00 93.69 73 CYS A O 1
ATOM 602 N N . ARG A 1 74 ? 11.293 -2.280 -15.764 1.00 93.00 74 ARG A N 1
ATOM 603 C CA . ARG A 1 74 ? 10.907 -2.156 -17.182 1.00 93.00 74 ARG A CA 1
ATOM 604 C C . ARG A 1 74 ? 11.543 -0.938 -17.848 1.00 93.00 74 ARG A C 1
ATOM 606 O O . ARG A 1 74 ? 12.099 -1.057 -18.938 1.00 93.00 74 ARG A O 1
ATOM 613 N N . ARG A 1 75 ? 11.503 0.224 -17.190 1.00 91.44 75 ARG A N 1
ATOM 614 C CA . ARG A 1 75 ? 12.077 1.467 -17.727 1.00 91.44 75 ARG A CA 1
ATOM 615 C C . ARG A 1 75 ? 13.601 1.391 -17.853 1.00 91.44 75 ARG A C 1
ATOM 617 O O . ARG A 1 75 ? 14.140 1.842 -18.860 1.00 91.44 75 ARG A O 1
ATOM 624 N N . LEU A 1 76 ? 14.284 0.787 -16.877 1.00 92.44 76 LEU A N 1
ATOM 625 C CA . LEU A 1 76 ? 15.729 0.544 -16.939 1.00 92.44 76 LEU A CA 1
ATOM 626 C C . LEU A 1 76 ? 16.091 -0.435 -18.060 1.00 92.44 76 LEU A C 1
ATOM 628 O O . LEU A 1 76 ? 16.993 -0.140 -18.837 1.00 92.44 76 LEU A O 1
ATOM 632 N N . SER A 1 77 ? 15.368 -1.548 -18.193 1.00 91.88 77 SER A N 1
ATOM 633 C CA . SER A 1 77 ? 15.572 -2.521 -19.273 1.00 91.88 77 SER A CA 1
ATOM 634 C C . SER A 1 77 ? 15.348 -1.910 -20.657 1.00 91.88 77 SER A C 1
ATOM 636 O O . SER A 1 77 ? 16.118 -2.168 -21.577 1.00 91.88 77 SER A O 1
ATOM 638 N N . ALA A 1 78 ? 14.326 -1.065 -20.817 1.00 90.19 78 ALA A N 1
ATOM 639 C CA . ALA A 1 78 ? 14.086 -0.355 -22.071 1.00 90.19 78 ALA A CA 1
ATOM 640 C C . ALA A 1 78 ? 15.220 0.632 -22.392 1.00 90.19 78 ALA A C 1
ATOM 642 O O . ALA A 1 78 ? 15.691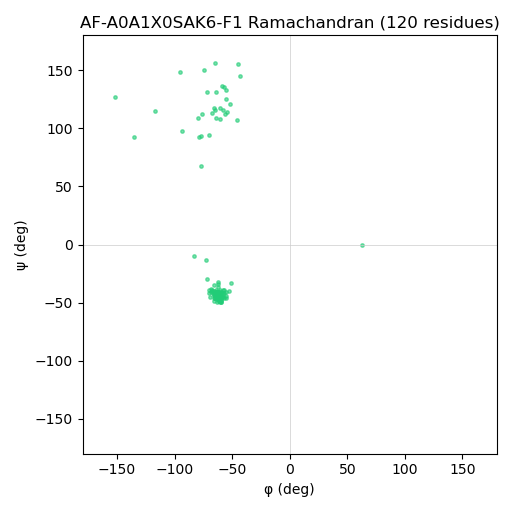 0.691 -23.529 1.00 90.19 78 ALA A O 1
ATOM 643 N N . TYR A 1 79 ? 15.693 1.375 -21.385 1.00 90.69 79 TYR A N 1
ATOM 644 C CA . TYR A 1 79 ? 16.822 2.288 -21.540 1.00 90.69 79 TYR A CA 1
ATOM 645 C C . TYR A 1 79 ? 18.098 1.546 -21.950 1.00 90.69 79 TYR A C 1
ATOM 647 O O . TYR A 1 79 ? 18.746 1.935 -22.922 1.00 90.69 79 TYR A O 1
ATOM 655 N N . THR A 1 80 ? 18.445 0.454 -21.260 1.00 89.88 80 THR A N 1
ATOM 656 C CA . THR A 1 80 ? 19.639 -0.329 -21.592 1.00 89.88 80 THR A CA 1
ATOM 657 C C . THR A 1 80 ? 19.521 -0.939 -22.983 1.00 89.88 80 THR A C 1
ATOM 659 O O . THR A 1 80 ? 20.440 -0.765 -23.778 1.00 89.88 80 THR A O 1
ATOM 662 N N . ALA A 1 81 ? 18.392 -1.558 -23.342 1.00 89.25 81 ALA A N 1
ATOM 663 C CA . ALA A 1 81 ? 18.167 -2.091 -24.689 1.00 89.25 81 ALA A CA 1
ATOM 664 C C . ALA A 1 81 ? 18.355 -1.020 -25.783 1.00 89.25 81 ALA A C 1
ATOM 666 O O . ALA A 1 81 ? 18.989 -1.280 -26.808 1.00 89.25 81 ALA A O 1
ATOM 667 N N . GLY A 1 82 ? 17.879 0.206 -25.540 1.00 84.62 82 GLY A N 1
ATOM 668 C CA . GLY A 1 82 ? 18.117 1.352 -26.420 1.00 84.62 82 GLY A CA 1
ATOM 669 C C . GLY A 1 82 ? 19.602 1.702 -26.564 1.00 84.62 82 GLY A C 1
ATOM 670 O O . GLY A 1 82 ? 20.080 1.895 -27.681 1.00 84.62 82 GLY A O 1
ATOM 671 N N . GLN A 1 83 ? 20.356 1.713 -25.460 1.00 87.12 83 GLN A N 1
ATOM 672 C CA . GLN A 1 83 ? 21.807 1.948 -25.472 1.00 87.12 83 GLN A CA 1
ATOM 673 C C . GLN A 1 83 ? 22.573 0.855 -26.233 1.00 87.12 83 GLN A C 1
ATOM 675 O O . GLN A 1 83 ? 23.484 1.163 -27.002 1.00 87.12 83 GLN A O 1
ATOM 680 N N . TRP A 1 84 ? 22.189 -0.415 -26.075 1.00 75.56 84 TRP A N 1
ATOM 681 C CA . TRP A 1 84 ? 22.774 -1.530 -26.830 1.00 75.56 84 TRP A CA 1
ATOM 682 C C . TRP A 1 84 ? 22.509 -1.397 -28.333 1.00 75.56 84 TRP A C 1
ATOM 684 O O . TRP A 1 84 ? 23.435 -1.543 -29.132 1.00 75.56 84 TRP A O 1
ATOM 694 N N . LYS A 1 85 ? 21.276 -1.045 -28.726 1.00 88.56 85 LYS A N 1
ATOM 695 C CA . LYS A 1 85 ? 20.924 -0.794 -30.132 1.00 88.56 85 LYS A CA 1
ATOM 696 C C . LYS A 1 85 ? 21.735 0.364 -30.720 1.00 88.56 85 LYS A C 1
ATOM 698 O O . LYS A 1 85 ? 22.238 0.244 -31.832 1.00 88.56 85 LYS A O 1
ATOM 703 N N . LEU A 1 86 ? 21.901 1.456 -29.972 1.00 85.19 86 LEU A N 1
ATOM 704 C CA . LEU A 1 86 ? 22.711 2.602 -30.397 1.00 85.19 86 LEU A CA 1
ATOM 705 C C . LEU A 1 86 ? 24.185 2.228 -30.589 1.00 85.19 86 LEU A C 1
ATOM 707 O O . LEU A 1 86 ? 24.752 2.557 -31.627 1.00 85.19 86 LEU A O 1
ATOM 711 N N . LYS A 1 87 ? 24.790 1.488 -29.649 1.00 87.19 87 LYS A N 1
ATOM 712 C CA . LYS A 1 87 ? 26.176 1.005 -29.787 1.00 87.19 87 LYS A CA 1
ATOM 713 C C . LYS A 1 87 ? 26.353 0.097 -31.001 1.00 87.19 87 LYS A C 1
ATOM 715 O O . LYS A 1 87 ? 27.336 0.236 -31.724 1.00 87.19 87 LYS A O 1
ATOM 720 N N . LEU A 1 88 ? 25.404 -0.808 -31.247 1.00 84.62 88 LEU A N 1
ATOM 721 C CA . LEU A 1 88 ? 25.438 -1.688 -32.415 1.00 84.62 88 LEU A CA 1
ATOM 722 C C . LEU A 1 88 ? 25.363 -0.887 -33.724 1.00 84.62 88 LEU A C 1
ATOM 724 O O . LEU A 1 88 ? 26.142 -1.138 -34.640 1.00 84.62 88 LEU A O 1
ATOM 728 N N . LEU A 1 89 ? 24.467 0.102 -33.798 1.00 85.44 89 LEU A N 1
ATOM 729 C CA . LEU A 1 89 ? 24.355 0.991 -34.958 1.00 85.44 89 LEU A CA 1
ATOM 730 C C . LEU A 1 89 ? 25.631 1.818 -35.168 1.00 85.44 89 LEU A C 1
ATOM 732 O O . LEU A 1 89 ? 26.094 1.943 -36.297 1.00 85.44 89 LEU A O 1
ATOM 736 N N . GLN A 1 90 ? 26.245 2.323 -34.094 1.00 85.06 90 GLN A N 1
ATOM 737 C CA . GLN A 1 90 ? 27.528 3.031 -34.164 1.00 85.06 90 GLN A CA 1
ATOM 738 C C . GLN A 1 90 ? 28.657 2.128 -34.677 1.00 85.06 90 GLN A C 1
ATOM 740 O O . GLN A 1 90 ? 29.437 2.561 -35.520 1.00 85.06 90 GLN A O 1
ATOM 745 N N . GLN A 1 91 ? 28.720 0.867 -34.233 1.00 81.50 91 GLN A N 1
ATOM 746 C CA . GLN A 1 91 ? 29.688 -0.112 -34.743 1.00 81.50 91 GLN A CA 1
ATOM 747 C C . GLN A 1 91 ? 29.451 -0.473 -36.214 1.00 81.50 91 GLN A C 1
ATOM 749 O O . GLN A 1 91 ? 30.404 -0.721 -36.946 1.00 81.50 91 GLN A O 1
ATOM 754 N N . GLN A 1 92 ? 28.196 -0.524 -36.666 1.00 77.50 92 GLN A N 1
ATOM 755 C CA . GLN A 1 92 ? 27.885 -0.737 -38.082 1.00 77.50 92 GLN A CA 1
ATOM 756 C C . GLN A 1 92 ? 28.263 0.477 -38.937 1.00 77.50 92 GLN A C 1
ATOM 758 O O . GLN A 1 92 ? 28.789 0.295 -40.030 1.00 77.50 92 GLN A O 1
ATOM 763 N N . ALA A 1 93 ? 28.044 1.695 -38.437 1.00 76.56 93 ALA A N 1
ATOM 76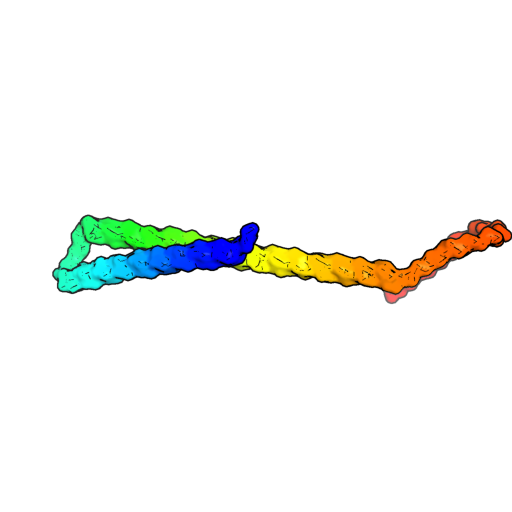4 C CA . ALA A 1 93 ? 28.386 2.932 -39.135 1.00 76.56 93 ALA A CA 1
ATOM 765 C C . ALA A 1 93 ? 29.900 3.205 -39.190 1.00 76.56 93 ALA A C 1
ATOM 767 O O . ALA A 1 93 ? 30.369 3.820 -40.143 1.00 76.56 93 ALA A O 1
ATOM 768 N N . SER A 1 94 ? 30.668 2.746 -38.195 1.00 74.75 94 SER A N 1
ATOM 769 C CA . SER A 1 94 ? 32.131 2.889 -38.164 1.00 74.75 94 SER A CA 1
ATOM 770 C C . SER A 1 94 ? 32.878 1.812 -38.953 1.00 74.75 94 SER A C 1
ATOM 772 O O . SER A 1 94 ? 34.089 1.929 -39.151 1.00 74.75 94 SER A O 1
ATOM 774 N N . ARG A 1 95 ? 32.189 0.759 -39.420 1.00 61.94 95 ARG A N 1
ATOM 775 C CA . ARG A 1 95 ? 32.800 -0.227 -40.316 1.00 61.94 95 ARG A CA 1
ATOM 776 C C . ARG A 1 95 ? 33.174 0.454 -41.635 1.00 61.94 95 ARG A C 1
ATOM 778 O O . ARG A 1 95 ? 32.319 1.112 -42.229 1.00 61.94 95 ARG A O 1
ATOM 785 N N . PRO A 1 96 ? 34.407 0.263 -42.141 1.00 63.69 96 PRO A N 1
ATOM 786 C CA . PRO A 1 96 ? 34.770 0.754 -43.460 1.00 63.69 96 PRO A CA 1
ATOM 787 C C . PRO A 1 96 ? 33.777 0.194 -44.480 1.00 63.69 96 PRO A C 1
ATOM 789 O O . PRO A 1 96 ? 33.586 -1.025 -44.548 1.00 63.69 96 PRO A O 1
ATOM 792 N N . LYS A 1 97 ? 33.134 1.066 -45.269 1.00 61.72 97 LYS A N 1
ATOM 793 C CA . LYS A 1 97 ? 32.419 0.629 -46.473 1.00 61.72 97 LYS A CA 1
ATOM 794 C C . LYS A 1 97 ? 33.430 -0.162 -47.300 1.00 61.72 97 LYS A C 1
ATOM 796 O O . LYS A 1 97 ? 34.406 0.420 -47.769 1.00 61.72 97 LYS A O 1
ATOM 801 N N . ARG A 1 98 ? 33.224 -1.475 -47.468 1.00 59.19 98 ARG A N 1
ATOM 802 C CA . ARG A 1 98 ? 33.893 -2.194 -48.555 1.00 59.19 98 ARG A CA 1
ATOM 803 C C . ARG A 1 98 ? 33.485 -1.457 -49.818 1.00 59.19 98 ARG A C 1
ATOM 805 O O . ARG A 1 98 ? 32.297 -1.413 -50.133 1.00 59.19 98 ARG A O 1
ATOM 812 N N . ARG A 1 99 ? 34.449 -0.802 -50.458 1.00 54.25 99 ARG A N 1
ATOM 813 C CA . ARG A 1 99 ? 34.242 -0.254 -51.785 1.00 54.25 99 ARG A CA 1
ATOM 814 C C . ARG A 1 99 ? 33.846 -1.433 -52.667 1.00 54.25 99 ARG A C 1
ATOM 816 O O . ARG A 1 99 ? 34.610 -2.382 -52.802 1.00 54.25 99 ARG A O 1
ATOM 823 N N . LEU A 1 100 ? 32.622 -1.405 -53.179 1.00 56.72 100 LEU A N 1
ATOM 824 C CA . LEU A 1 100 ? 32.314 -2.071 -54.436 1.00 56.72 100 LEU A CA 1
ATOM 825 C C . LEU A 1 100 ? 32.868 -1.144 -55.518 1.00 56.72 100 LEU A C 1
ATOM 827 O O . LEU A 1 100 ? 32.107 -0.492 -56.222 1.00 56.72 100 LEU A O 1
ATOM 831 N N . ASP A 1 101 ? 34.195 -1.019 -55.567 1.00 47.47 101 ASP A N 1
ATOM 832 C CA . ASP A 1 101 ? 34.844 -0.566 -56.786 1.00 47.47 101 ASP A CA 1
ATOM 833 C C . ASP A 1 101 ? 34.814 -1.811 -57.666 1.00 47.47 101 ASP A C 1
ATOM 835 O O . ASP A 1 101 ? 35.588 -2.753 -57.489 1.00 47.47 101 ASP A O 1
ATOM 839 N N . GLY A 1 102 ? 33.770 -1.883 -58.487 1.00 54.59 102 GLY A N 1
ATOM 840 C CA . GLY A 1 102 ? 33.781 -2.764 -59.630 1.00 54.59 102 GLY A CA 1
ATOM 841 C C . GLY A 1 102 ? 34.878 -2.271 -60.552 1.00 54.59 102 GLY A C 1
ATOM 842 O O . GLY A 1 102 ? 34.711 -1.228 -61.167 1.00 54.59 102 GLY A O 1
ATOM 843 N N . ASP A 1 103 ? 35.958 -3.035 -60.625 1.00 42.53 103 ASP A N 1
ATOM 844 C CA . ASP A 1 103 ? 36.682 -3.202 -61.870 1.00 42.53 103 ASP A CA 1
ATOM 845 C C . ASP A 1 103 ? 36.586 -4.677 -62.246 1.00 42.53 103 ASP A C 1
ATOM 847 O O . ASP A 1 103 ? 37.030 -5.584 -61.537 1.00 42.53 103 ASP A O 1
ATOM 851 N N . ASP A 1 104 ? 35.901 -4.878 -63.358 1.00 50.66 104 ASP A N 1
ATOM 852 C CA . ASP A 1 104 ? 35.857 -6.091 -64.142 1.00 50.66 104 ASP A CA 1
ATOM 853 C C . AS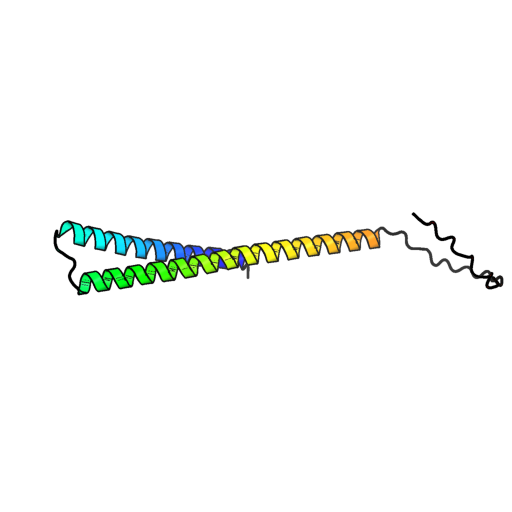P A 1 104 ? 37.282 -6.412 -64.622 1.00 50.66 104 ASP A C 1
ATOM 855 O O . ASP A 1 104 ? 37.836 -5.715 -65.469 1.00 50.66 104 ASP A O 1
ATOM 859 N N . VAL A 1 105 ? 37.900 -7.452 -64.058 1.00 41.19 105 VAL A N 1
ATOM 860 C CA . VAL A 1 105 ? 39.011 -8.163 -64.702 1.00 41.19 105 VAL A CA 1
ATOM 861 C C . VAL A 1 105 ? 38.748 -9.650 -64.519 1.00 41.19 105 VAL A C 1
ATOM 863 O O . VAL A 1 105 ? 39.080 -10.249 -63.495 1.00 41.19 105 VAL A O 1
ATOM 866 N N . GLY A 1 106 ? 38.084 -10.239 -65.510 1.00 47.50 106 GLY A N 1
ATOM 867 C CA . GLY A 1 106 ? 37.913 -11.679 -65.596 1.00 47.50 106 GLY A CA 1
ATOM 868 C C . GLY A 1 106 ? 39.256 -12.403 -65.651 1.00 47.50 106 GLY A C 1
ATOM 869 O O . GLY A 1 106 ? 40.135 -12.001 -66.401 1.00 47.50 106 GLY A O 1
ATOM 870 N N . VAL A 1 107 ? 39.380 -13.492 -64.894 1.00 42.03 107 VAL A N 1
ATOM 871 C CA . VAL A 1 107 ? 40.145 -14.690 -65.267 1.00 42.03 107 VAL A CA 1
ATOM 872 C C . VAL A 1 107 ? 39.486 -15.868 -64.550 1.00 42.03 107 VAL A C 1
ATOM 874 O O . VAL A 1 107 ? 39.291 -15.831 -63.334 1.00 42.03 107 VAL A O 1
ATOM 877 N N . ASP A 1 108 ? 39.136 -16.900 -65.312 1.00 46.22 108 ASP A N 1
ATOM 878 C CA . ASP A 1 108 ? 38.627 -18.182 -64.835 1.00 46.22 108 ASP A CA 1
ATOM 879 C C . ASP A 1 108 ? 39.445 -18.734 -63.656 1.00 46.22 108 ASP A C 1
ATOM 881 O O . ASP A 1 108 ? 40.557 -19.239 -63.817 1.00 46.22 108 ASP A O 1
ATOM 885 N N . ALA A 1 109 ? 38.877 -18.695 -62.451 1.00 49.47 109 ALA A N 1
ATOM 886 C CA . ALA A 1 109 ? 39.381 -19.469 -61.327 1.00 49.47 109 ALA A CA 1
ATOM 887 C C . ALA A 1 109 ? 38.610 -20.794 -61.266 1.00 49.47 109 ALA A C 1
ATOM 889 O O . ALA A 1 109 ? 37.505 -20.870 -60.727 1.00 49.47 109 ALA A O 1
ATOM 890 N N . GLN A 1 110 ? 39.214 -21.843 -61.835 1.00 56.12 110 GLN A N 1
ATOM 891 C CA . GLN A 1 110 ? 38.807 -23.239 -61.656 1.00 56.12 110 GLN A CA 1
ATOM 892 C C . GLN A 1 110 ? 38.462 -23.552 -60.185 1.00 56.12 110 GLN A C 1
ATOM 894 O O . GLN A 1 110 ? 39.165 -23.095 -59.274 1.00 56.12 110 GLN A O 1
ATOM 899 N N . PRO A 1 111 ? 37.477 -24.429 -59.916 1.00 47.94 111 PRO A N 1
ATOM 900 C CA . PRO A 1 111 ? 37.269 -24.961 -58.578 1.00 47.94 111 PRO A CA 1
ATOM 901 C C . PRO A 1 111 ? 38.423 -25.914 -58.232 1.00 47.94 111 PRO A C 1
ATOM 903 O O . PRO A 1 111 ? 38.410 -27.095 -58.574 1.00 47.94 111 PRO A O 1
ATOM 906 N N . SER A 1 112 ? 39.453 -25.403 -57.555 1.00 59.91 112 SER A N 1
ATOM 907 C CA . SER A 1 112 ? 40.485 -26.258 -56.967 1.00 59.91 112 SER A CA 1
ATOM 908 C C . SER A 1 112 ? 39.916 -27.000 -55.748 1.00 59.91 112 SER A C 1
ATOM 910 O O . SER A 1 112 ? 39.234 -26.431 -54.898 1.00 59.91 112 SER A O 1
ATOM 912 N N . ALA A 1 113 ? 40.160 -28.311 -55.738 1.00 60.91 113 ALA A N 1
ATOM 913 C CA . ALA A 1 113 ? 39.598 -29.343 -54.870 1.00 60.91 113 ALA A CA 1
ATOM 914 C C . ALA A 1 113 ? 39.526 -29.008 -53.359 1.00 60.91 113 ALA A C 1
ATOM 916 O O . ALA A 1 113 ? 40.347 -28.247 -52.836 1.00 60.91 113 ALA A O 1
ATOM 917 N N . PRO A 1 114 ? 38.601 -29.641 -52.603 1.00 56.88 114 PRO A N 1
ATOM 918 C CA . PRO A 1 114 ? 38.439 -29.376 -51.178 1.00 56.88 114 PRO A CA 1
ATOM 919 C C . PRO A 1 114 ? 39.690 -29.796 -50.392 1.00 56.88 114 PRO A C 1
ATOM 921 O O . PRO A 1 114 ? 40.036 -30.976 -50.294 1.00 56.88 114 PRO A O 1
ATOM 924 N N . LYS A 1 115 ? 40.367 -28.811 -49.788 1.00 62.31 115 LYS A N 1
ATOM 925 C CA . LYS A 1 115 ? 41.468 -29.038 -48.844 1.00 62.31 115 LYS A CA 1
ATOM 926 C C . LYS A 1 115 ? 40.955 -29.843 -47.644 1.00 62.31 115 LYS A C 1
ATOM 928 O O . LYS A 1 115 ? 40.093 -29.387 -46.894 1.00 62.31 115 LYS A O 1
ATOM 933 N N . LYS A 1 116 ? 41.510 -31.045 -47.459 1.00 64.00 116 LYS A N 1
ATOM 934 C CA . LYS A 1 116 ? 41.260 -31.933 -46.313 1.00 64.00 116 LYS A CA 1
ATOM 935 C C . LYS A 1 116 ? 41.477 -31.174 -44.991 1.00 64.00 116 LYS A C 1
ATOM 937 O O . LYS A 1 116 ? 42.581 -30.698 -44.728 1.00 64.00 116 LYS A O 1
ATOM 942 N N . ARG A 1 117 ? 40.442 -31.088 -44.144 1.00 63.44 117 ARG A N 1
ATOM 943 C CA . ARG A 1 117 ? 40.558 -30.634 -42.745 1.00 63.44 117 ARG A CA 1
ATOM 944 C C . ARG A 1 117 ? 41.391 -31.656 -41.969 1.00 63.44 117 ARG A C 1
ATOM 946 O O . ARG A 1 117 ? 40.961 -32.796 -41.818 1.00 63.44 117 ARG A O 1
ATOM 953 N N . LYS A 1 118 ? 42.553 -31.255 -41.446 1.00 64.06 118 LYS A N 1
ATOM 954 C CA . LYS A 1 118 ? 43.212 -31.998 -40.364 1.00 64.06 118 LYS A CA 1
ATOM 955 C C . LYS A 1 118 ? 42.461 -31.693 -39.066 1.00 64.06 118 LYS A C 1
ATOM 957 O O . LYS A 1 118 ? 42.452 -30.552 -38.612 1.00 64.06 118 LYS A O 1
ATOM 962 N N . LEU A 1 119 ? 41.785 -32.703 -38.524 1.00 64.44 119 LEU A N 1
ATOM 963 C CA . LEU A 1 119 ? 41.281 -32.711 -37.153 1.00 64.44 119 LEU A CA 1
ATOM 964 C C . LEU A 1 119 ? 42.493 -32.757 -36.219 1.00 64.44 119 LEU A C 1
ATOM 966 O O . LEU A 1 119 ? 43.232 -33.736 -36.225 1.00 64.44 119 LEU A O 1
ATOM 970 N N . LEU A 1 120 ? 42.712 -31.689 -35.457 1.00 60.03 120 LEU A N 1
ATOM 971 C CA . LEU A 1 120 ? 43.554 -31.756 -34.268 1.00 60.03 120 LEU A CA 1
ATOM 972 C C . LEU A 1 120 ? 42.689 -32.372 -33.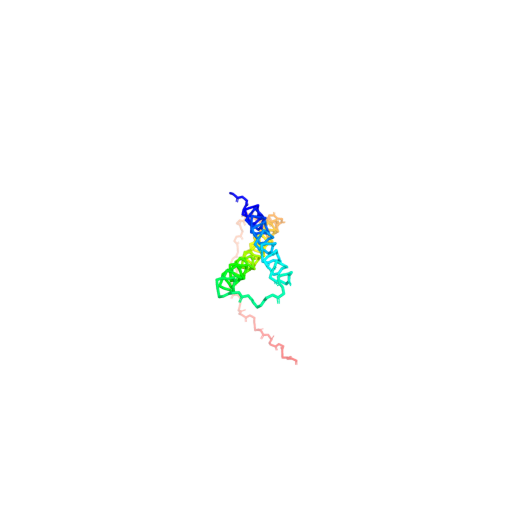165 1.00 60.03 120 LEU A C 1
ATOM 974 O O . LEU A 1 120 ? 41.708 -31.762 -32.740 1.00 60.03 120 LEU A O 1
ATOM 978 N N . SER A 1 121 ? 42.998 -33.613 -32.792 1.00 56.44 121 SER A N 1
ATOM 979 C CA . SER A 1 121 ? 42.502 -34.232 -31.564 1.00 56.44 121 SER A CA 1
ATOM 980 C C . SER A 1 121 ? 43.237 -33.647 -30.355 1.00 56.44 121 SER A C 1
ATOM 982 O O . SER A 1 121 ? 44.378 -33.208 -30.493 1.00 56.44 121 SER A O 1
ATOM 984 N N . CYS A 1 122 ? 42.521 -33.631 -29.231 1.00 48.00 122 CYS A N 1
ATOM 985 C CA . CYS A 1 122 ? 42.814 -32.977 -27.955 1.00 48.00 122 CYS A CA 1
ATOM 986 C C . CYS A 1 122 ? 44.205 -33.225 -27.368 1.00 48.00 122 CYS A C 1
ATOM 988 O O . CYS A 1 122 ? 44.704 -34.364 -27.491 1.00 48.00 122 CYS A O 1
#

Foldseek 3Di:
DPVLVVLVVVLVVLVVVLVVLVVVLVVLVVVCVVVVDDDDPVSVVVSVVSVVVNVVSVVVSVVSVVVSVVVVVVVVVVVVVVVVVVVVVVVVVPPPPPPPPDDDDDDDDPPDDDDDDDDDDD

Secondary structure (DSSP, 8-state):
--HHHHHHHHHHHHHHHHHHHHHHHHHHHHHHHHT-SPPPHHHHHHHHHHHHHHHHHHHHHHHHHHHHHHHHHHHHHHHHHHHHHHHHHHHHHTS-------------------PPP-----

Sequence (122 aa):
MDRIAEFKAQANKMNKTLKKTYQKILSLKRLLQKRGNKPSAPEQKKLSVLTRKYLDIEAARLELQKEFHAEKCRRLSAYTAGQWKLKLLQQQASRPKRRLDGDDVGVDAQPSAPKKRKLLSC

Radius of gyration: 35.34 Å; Cα contacts (8 Å, |Δi|>4): 27; chains: 1; bounding box: 64×44×98 Å

Nearest PDB structures (foldseek):
  6ox7-assembly1_C  TM=7.121E-01  e=5.723E-01  Homo sapiens
  7sqc-assembly1_O1  TM=3.792E-01  e=2.651E+00  Chlamydomonas reinhardtii

Organism: Rhizopus microsporus (NCBI:txid58291)

Solvent-accessible surface area (backbone atoms only — not comparable to full-atom values): 7410 Å² total; per-residue (Å²): 130,65,62,70,60,53,52,52,54,51,49,52,54,48,52,54,52,46,53,56,46,50,50,52,52,50,54,51,53,52,53,41,59,74,65,76,50,81,71,50,72,69,56,48,50,52,51,49,53,50,51,51,55,43,51,56,52,51,52,53,50,51,51,53,50,53,52,48,52,50,51,51,50,52,54,50,54,52,51,50,52,51,53,53,52,50,53,52,50,50,56,60,69,68,46,78,77,77,77,84,74,84,73,91,75,90,73,93,78,73,90,76,74,87,79,80,81,80,80,82,77,132